Protein AF-A0A1G3MB76-F1 (afdb_monomer)

pLDDT: mean 76.78, std 13.48, range [39.0, 90.5]

Nearest PDB structures (foldseek):
  7wkw-assembly1_B  TM=3.894E-01  e=3.774E+00  Arabidopsis thaliana
  7y9u-assembly1_A  TM=4.213E-01  e=6.425E+00  Arabidopsis thaliana

Secondary structure (DSSP, 8-state):
-------EEE---SEEETTEEEEE--STT--EEEGGGEEEEEEEEEETTTEEEEEEEEEETT--

Solvent-accessible surface area (backbone atoms only — not comparable to full-atom values): 3956 Å² total; per-residue (Å²): 131,87,80,75,80,67,65,47,74,52,73,81,58,77,46,70,58,96,88,41,48,20,27,60,22,81,42,97,79,58,46,76,40,51,46,83,49,24,51,77,40,77,48,98,51,83,32,90,80,90,20,58,26,36,28,57,43,74,39,31,66,93,68,104

Radius of gyration: 13.9 Å; Cα contacts (8 Å, |Δi|>4): 106; chains: 1; bounding box: 25×41×32 Å

Foldseek 3Di:
DDDPQPAAEDEDAPDQDPNFGWHQQPAPVRDTGGLVQFDKDFDPDQDPPRHTYIYTHNHGPVRD

Structure (mmCIF, N/CA/C/O backbone):
data_AF-A0A1G3MB76-F1
#
_entry.id   AF-A0A1G3MB76-F1
#
loop_
_atom_site.group_PDB
_atom_site.id
_atom_site.type_symbol
_atom_site.label_atom_id
_atom_site.label_alt_id
_at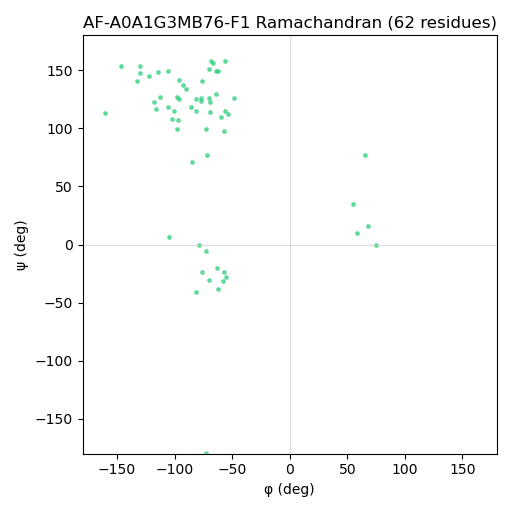om_site.label_comp_id
_atom_site.label_asym_id
_atom_site.label_entity_id
_atom_site.label_seq_id
_atom_site.pdbx_PDB_ins_code
_atom_site.Cartn_x
_atom_site.Cartn_y
_atom_site.Cartn_z
_atom_site.occupancy
_atom_site.B_iso_or_equiv
_atom_site.auth_seq_id
_atom_site.auth_comp_id
_atom_site.auth_asym_id
_atom_site.auth_atom_id
_atom_site.pdbx_PDB_model_num
ATOM 1 N N . MET A 1 1 ? 5.421 -26.130 -23.374 1.00 39.00 1 MET A N 1
ATOM 2 C CA . MET A 1 1 ? 4.989 -26.121 -21.962 1.00 39.00 1 MET A CA 1
ATOM 3 C C . MET A 1 1 ? 5.061 -24.667 -21.546 1.00 39.00 1 MET A C 1
ATOM 5 O O . MET A 1 1 ? 6.153 -24.132 -21.600 1.00 39.00 1 MET A O 1
ATOM 9 N N . ALA A 1 2 ? 3.925 -23.993 -21.355 1.00 46.19 2 ALA A N 1
ATOM 10 C CA . ALA A 1 2 ? 3.915 -22.545 -21.145 1.00 46.19 2 ALA A CA 1
ATOM 11 C C . ALA A 1 2 ? 4.525 -22.230 -19.775 1.00 46.19 2 ALA A C 1
ATOM 13 O O . ALA A 1 2 ? 3.995 -22.652 -18.747 1.00 46.19 2 ALA A O 1
ATOM 14 N N . GLU A 1 3 ? 5.674 -21.563 -19.793 1.00 52.03 3 GLU A N 1
ATOM 15 C CA . GLU A 1 3 ? 6.359 -21.033 -18.622 1.00 52.03 3 GLU A CA 1
ATOM 16 C C . GLU A 1 3 ? 5.410 -20.052 -17.934 1.00 52.03 3 GLU A C 1
ATOM 18 O O . GLU A 1 3 ? 5.049 -19.011 -18.473 1.00 52.03 3 GLU A O 1
ATOM 23 N N . GLN A 1 4 ? 4.909 -20.442 -16.768 1.00 56.00 4 GLN A N 1
ATOM 24 C CA . GLN A 1 4 ? 4.056 -19.591 -15.957 1.00 56.00 4 GLN A CA 1
ATOM 25 C C . GLN A 1 4 ? 4.978 -18.522 -15.357 1.00 56.00 4 GLN A C 1
ATOM 27 O O . GLN A 1 4 ? 5.715 -18.811 -14.419 1.00 56.00 4 GLN A O 1
ATOM 32 N N . GLU A 1 5 ? 5.013 -17.326 -15.948 1.00 56.22 5 GLU A N 1
ATOM 33 C CA . GLU A 1 5 ? 5.705 -16.152 -15.403 1.00 56.22 5 GLU A CA 1
ATOM 34 C C . GLU A 1 5 ? 5.143 -15.861 -14.001 1.00 56.22 5 GLU A C 1
ATOM 36 O O . GLU A 1 5 ? 4.057 -15.304 -13.839 1.00 56.22 5 GLU A O 1
ATOM 41 N N . ARG A 1 6 ? 5.839 -16.327 -12.958 1.00 59.28 6 ARG A N 1
ATOM 42 C CA . ARG A 1 6 ? 5.419 -16.162 -11.560 1.00 59.28 6 ARG A CA 1
ATOM 43 C C . ARG A 1 6 ? 5.887 -14.812 -11.036 1.00 59.28 6 ARG A C 1
ATOM 45 O O . ARG A 1 6 ? 6.796 -14.795 -10.219 1.00 59.28 6 ARG A O 1
ATOM 52 N N . ASP A 1 7 ? 5.297 -13.707 -11.487 1.00 61.59 7 ASP A N 1
ATOM 53 C CA . ASP A 1 7 ? 5.596 -12.384 -10.916 1.00 61.59 7 ASP A CA 1
ATOM 54 C C . ASP A 1 7 ? 5.534 -12.439 -9.377 1.00 61.59 7 ASP A C 1
ATOM 56 O O . ASP A 1 7 ? 4.574 -12.948 -8.787 1.00 61.59 7 ASP A O 1
ATOM 60 N N . THR A 1 8 ? 6.613 -12.003 -8.725 1.00 68.06 8 THR A N 1
ATOM 61 C CA . THR A 1 8 ? 6.710 -12.018 -7.266 1.00 68.06 8 THR A CA 1
ATOM 62 C C . THR A 1 8 ? 6.478 -10.606 -6.756 1.00 68.06 8 THR A C 1
ATOM 64 O O . THR A 1 8 ? 7.353 -9.743 -6.852 1.00 68.06 8 THR A O 1
ATOM 67 N N . VAL A 1 9 ? 5.312 -10.388 -6.146 1.00 67.62 9 VAL A N 1
ATOM 68 C CA . VAL A 1 9 ? 4.960 -9.104 -5.535 1.00 67.62 9 VAL A CA 1
ATOM 69 C C . VAL A 1 9 ? 5.494 -9.048 -4.103 1.00 67.62 9 VAL A C 1
ATOM 71 O O . VAL A 1 9 ? 5.096 -9.839 -3.247 1.00 67.62 9 VAL A O 1
ATOM 74 N N . ARG A 1 10 ? 6.386 -8.096 -3.815 1.00 70.38 10 ARG A N 1
ATOM 75 C CA . ARG A 1 10 ? 6.842 -7.790 -2.450 1.00 70.38 10 ARG A CA 1
ATOM 76 C C . ARG A 1 10 ? 6.103 -6.558 -1.959 1.00 70.38 10 ARG A C 1
ATOM 78 O O . ARG A 1 10 ? 6.296 -5.475 -2.502 1.00 70.38 10 ARG A O 1
ATOM 85 N N . ILE A 1 11 ? 5.279 -6.726 -0.930 1.00 73.88 11 ILE A N 1
ATOM 86 C CA . ILE A 1 11 ? 4.476 -5.635 -0.383 1.00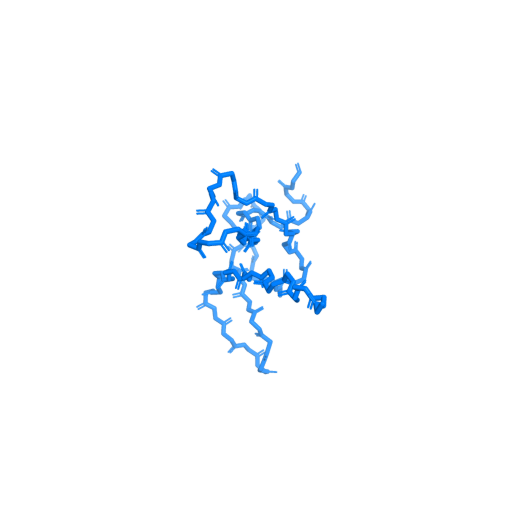 73.88 11 ILE A CA 1
ATOM 87 C C . ILE A 1 11 ? 4.959 -5.287 1.022 1.00 73.88 11 ILE A C 1
ATOM 89 O O . ILE A 1 11 ? 5.072 -6.168 1.872 1.00 73.88 11 ILE A O 1
ATOM 93 N N . HIS A 1 12 ? 5.255 -4.011 1.259 1.00 74.25 12 HIS A N 1
ATOM 94 C CA . HIS A 1 12 ? 5.665 -3.498 2.563 1.00 74.25 12 HIS A CA 1
ATOM 95 C C . HIS A 1 12 ? 4.458 -2.881 3.267 1.00 74.25 12 HIS A C 1
ATOM 97 O O . HIS A 1 12 ? 4.075 -1.746 2.989 1.00 74.25 12 HIS A O 1
ATOM 103 N N . ALA A 1 13 ? 3.857 -3.646 4.175 1.00 81.62 13 ALA A N 1
ATOM 104 C CA . ALA A 1 13 ? 2.817 -3.163 5.073 1.00 81.62 13 ALA A CA 1
ATOM 105 C C . ALA A 1 13 ? 3.425 -2.768 6.424 1.00 81.62 13 ALA A C 1
ATOM 107 O O . ALA A 1 13 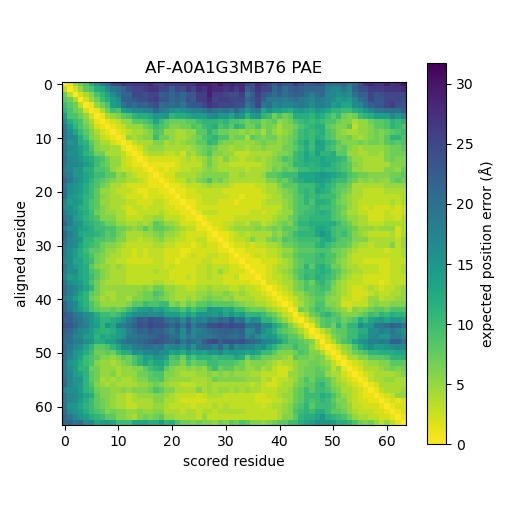? 4.307 -3.464 6.925 1.00 81.62 13 ALA A O 1
ATOM 108 N N . ASP A 1 14 ? 2.927 -1.681 7.009 1.00 84.38 14 ASP A N 1
ATOM 109 C CA . ASP A 1 14 ? 3.225 -1.316 8.398 1.00 84.38 14 ASP A CA 1
ATOM 110 C C . ASP A 1 14 ? 2.330 -2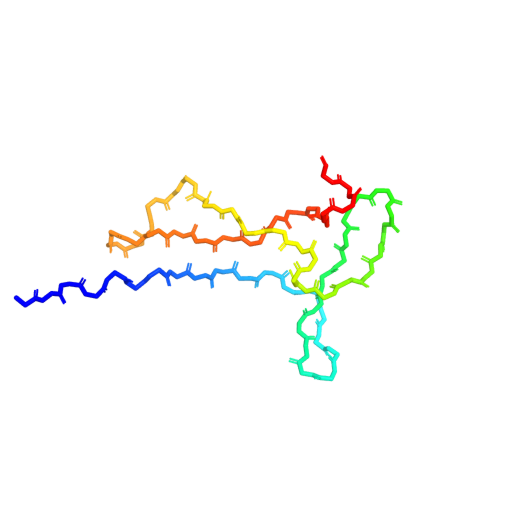.103 9.360 1.00 84.38 14 ASP A C 1
ATOM 112 O O . ASP A 1 14 ? 2.783 -2.564 10.403 1.00 84.38 14 ASP A O 1
ATOM 116 N N . GLU A 1 15 ? 1.051 -2.262 9.006 1.00 89.31 15 GLU A N 1
ATOM 117 C CA . GLU A 1 15 ? 0.046 -2.840 9.895 1.00 89.31 15 GLU A CA 1
ATOM 118 C C . GLU A 1 15 ? -0.997 -3.642 9.110 1.00 89.31 15 GLU A C 1
ATOM 120 O O . GLU A 1 15 ? -1.246 -3.377 7.935 1.00 89.31 15 GLU A O 1
ATOM 125 N N . ILE A 1 16 ? -1.626 -4.629 9.750 1.00 88.62 16 ILE A N 1
ATOM 126 C CA . ILE A 1 16 ? -2.761 -5.368 9.186 1.00 88.62 16 ILE A CA 1
ATOM 127 C C . ILE A 1 16 ? -3.979 -5.085 10.063 1.00 88.62 16 ILE A C 1
ATOM 129 O O . ILE A 1 16 ? -3.997 -5.458 11.233 1.00 88.62 16 ILE A O 1
ATOM 133 N N . ILE A 1 17 ? -4.996 -4.445 9.490 1.00 86.75 17 ILE A N 1
ATOM 134 C CA . ILE A 1 17 ? -6.241 -4.071 10.170 1.00 86.75 17 ILE A CA 1
ATOM 135 C C . ILE A 1 17 ? -7.377 -4.799 9.458 1.00 86.75 17 ILE A C 1
ATOM 137 O O . ILE A 1 17 ? -7.532 -4.647 8.249 1.00 86.75 17 ILE A O 1
ATOM 141 N N . ASP A 1 18 ? -8.142 -5.606 10.194 1.00 88.38 18 ASP A N 1
ATOM 142 C CA . ASP A 1 18 ? -9.267 -6.389 9.652 1.00 88.38 18 ASP A CA 1
ATOM 143 C C . ASP A 1 18 ? -8.870 -7.304 8.469 1.00 88.38 18 ASP A C 1
ATOM 145 O O . ASP A 1 18 ? -9.590 -7.473 7.492 1.00 88.38 18 ASP A O 1
ATOM 149 N N . GLY A 1 19 ? -7.652 -7.857 8.508 1.00 85.44 19 GLY A N 1
ATOM 150 C CA . GLY A 1 19 ? -7.110 -8.684 7.420 1.00 85.44 19 GLY A CA 1
ATOM 151 C C . GLY A 1 19 ? -6.663 -7.898 6.181 1.00 85.44 19 GLY A C 1
ATOM 152 O O . GLY A 1 19 ? -6.130 -8.487 5.242 1.00 85.44 19 GLY A O 1
ATOM 153 N N . VAL A 1 20 ? -6.811 -6.573 6.184 1.00 86.06 20 VAL A N 1
ATOM 154 C CA . VAL A 1 20 ? -6.323 -5.692 5.126 1.00 86.06 20 VAL A CA 1
ATOM 155 C C . VAL A 1 20 ? -4.972 -5.125 5.533 1.00 86.06 20 VAL A C 1
ATOM 157 O O . VAL A 1 20 ? -4.812 -4.514 6.591 1.00 86.06 20 VAL A O 1
ATOM 160 N N . ALA A 1 21 ? -3.977 -5.309 4.675 1.00 88.88 21 ALA A N 1
ATOM 161 C CA . ALA A 1 21 ? -2.656 -4.752 4.894 1.00 88.88 21 ALA A CA 1
ATOM 162 C C . ALA A 1 21 ? -2.647 -3.244 4.561 1.00 88.88 21 ALA A C 1
ATOM 164 O O . ALA A 1 21 ? -3.065 -2.800 3.487 1.00 88.88 21 ALA A O 1
ATOM 165 N N . HIS A 1 22 ? -2.198 -2.463 5.535 1.00 90.50 22 HIS A N 1
ATOM 166 C CA . HIS A 1 22 ? -2.130 -1.013 5.535 1.00 90.50 22 HIS A CA 1
ATOM 167 C C . HIS A 1 22 ? -0.677 -0.557 5.568 1.00 90.50 22 HIS A C 1
ATOM 169 O O . HIS A 1 22 ? 0.200 -1.187 6.162 1.00 90.50 22 HIS A O 1
ATOM 175 N N . LYS A 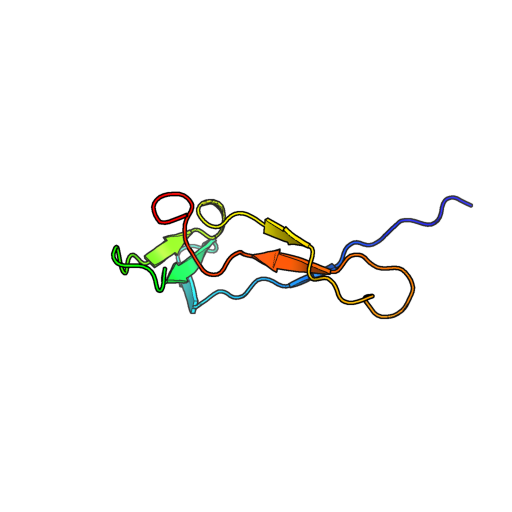1 23 ? -0.432 0.584 4.940 1.00 89.75 23 LYS A N 1
ATOM 176 C CA . LYS A 1 23 ? 0.874 1.223 4.898 1.00 89.75 23 LYS A CA 1
ATOM 177 C C . LYS A 1 23 ? 0.724 2.696 5.227 1.00 89.75 23 LYS A C 1
ATOM 179 O O . LYS A 1 23 ? -0.247 3.345 4.820 1.00 89.75 23 LYS A O 1
ATOM 184 N N . ARG A 1 24 ? 1.671 3.241 5.988 1.00 89.50 24 ARG A N 1
ATOM 185 C CA . ARG A 1 24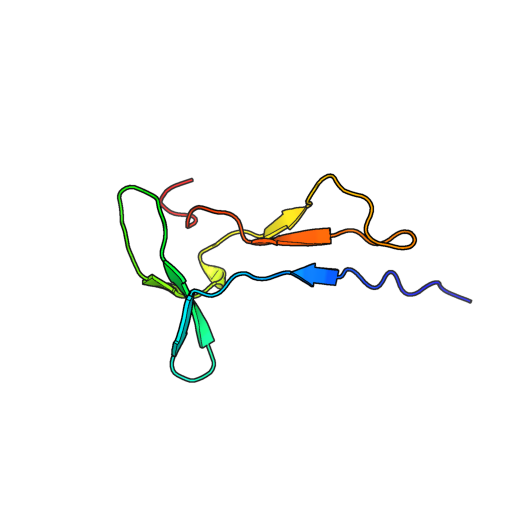 ? 1.705 4.673 6.271 1.00 89.50 24 ARG A CA 1
ATOM 186 C C . ARG A 1 24 ? 2.345 5.400 5.098 1.00 89.50 24 ARG A C 1
ATOM 188 O O . ARG A 1 24 ? 3.467 5.102 4.700 1.00 89.50 24 ARG A O 1
ATOM 195 N N . CYS A 1 25 ? 1.640 6.385 4.546 1.00 89.25 25 CYS A N 1
ATOM 196 C CA . CYS A 1 25 ? 2.226 7.242 3.526 1.00 89.25 25 CYS A CA 1
ATOM 197 C C . CYS A 1 25 ? 3.303 8.139 4.170 1.00 89.25 25 CYS A C 1
ATOM 199 O O . CYS A 1 25 ? 2.969 8.903 5.077 1.00 89.25 25 CYS A O 1
ATOM 201 N N . PRO A 1 26 ? 4.564 8.108 3.699 1.00 87.44 26 PRO A N 1
ATOM 202 C CA . PRO A 1 26 ? 5.626 9.000 4.158 1.00 87.44 26 PRO A CA 1
ATOM 203 C C . PRO A 1 26 ? 5.531 10.400 3.525 1.00 87.44 26 PRO A C 1
ATOM 205 O O . PRO A 1 26 ? 6.382 11.247 3.773 1.00 87.44 26 PRO A O 1
ATOM 208 N N . GLY A 1 27 ? 4.534 10.637 2.663 1.00 85.38 27 GLY A N 1
ATOM 209 C CA . GLY A 1 27 ? 4.233 11.954 2.109 1.00 85.38 27 GLY A CA 1
ATOM 210 C C . GLY A 1 27 ? 3.598 12.895 3.143 1.00 85.38 27 GLY A C 1
ATOM 211 O O . GLY A 1 27 ? 3.342 12.495 4.280 1.00 85.38 27 GLY A O 1
ATOM 212 N N . PRO A 1 28 ? 3.270 14.138 2.749 1.00 84.94 28 PRO A N 1
ATOM 213 C CA . PRO A 1 28 ? 2.754 15.159 3.665 1.00 84.94 28 PRO A CA 1
ATOM 214 C C . PRO A 1 28 ? 1.409 14.790 4.301 1.00 84.94 28 PRO A C 1
ATOM 216 O O . PRO A 1 28 ? 1.061 15.334 5.344 1.00 84.94 28 PRO A O 1
ATOM 219 N N . CYS A 1 29 ? 0.649 13.862 3.708 1.00 90.06 29 CYS A N 1
ATOM 220 C CA . CYS A 1 29 ? -0.607 13.414 4.297 1.00 90.06 29 CYS A CA 1
ATOM 221 C C . CYS A 1 29 ? -0.395 12.571 5.567 1.00 90.06 29 CYS A C 1
ATOM 223 O O . CYS A 1 29 ? -1.262 12.578 6.436 1.00 90.06 29 CYS A O 1
ATOM 225 N N . GLY A 1 30 ? 0.716 11.826 5.683 1.00 87.31 30 GLY A N 1
ATOM 226 C CA . GLY A 1 30 ? 1.026 10.987 6.849 1.00 87.31 30 GLY A CA 1
ATOM 227 C C . GLY A 1 30 ? -0.012 9.903 7.183 1.00 87.31 30 GLY A C 1
ATOM 228 O O . GLY A 1 30 ? 0.049 9.312 8.266 1.00 87.31 30 GLY A O 1
ATOM 229 N N . ARG A 1 31 ? -0.991 9.662 6.298 1.00 90.12 31 ARG A N 1
ATOM 230 C CA . ARG A 1 31 ? -2.159 8.810 6.565 1.00 90.12 31 ARG A CA 1
ATOM 231 C C . ARG A 1 31 ? -1.774 7.335 6.497 1.00 90.12 31 ARG A C 1
ATOM 233 O O . ARG A 1 31 ? -1.010 6.926 5.621 1.00 90.12 31 ARG A O 1
ATOM 240 N N . LEU A 1 32 ? -2.345 6.546 7.402 1.00 90.25 32 LEU A N 1
ATOM 241 C CA . LEU A 1 32 ? -2.362 5.091 7.299 1.00 90.25 32 LEU A CA 1
ATOM 242 C C . LEU A 1 32 ? -3.497 4.714 6.346 1.00 90.25 32 LEU A C 1
ATOM 244 O O . LEU A 1 32 ? -4.655 5.027 6.616 1.00 90.25 32 LEU A O 1
ATOM 248 N N . LEU A 1 33 ? -3.154 4.126 5.205 1.00 90.06 33 LEU A N 1
ATOM 249 C CA . LEU A 1 33 ? -4.109 3.789 4.154 1.00 90.06 33 LEU A CA 1
ATOM 250 C C . LEU A 1 33 ? -3.925 2.327 3.736 1.00 90.06 33 LEU A C 1
ATOM 252 O O . LEU A 1 33 ? -2.822 1.790 3.871 1.00 90.06 33 LEU A O 1
ATOM 256 N N . PRO A 1 34 ? -4.979 1.675 3.222 1.00 90.19 34 PRO A N 1
ATOM 25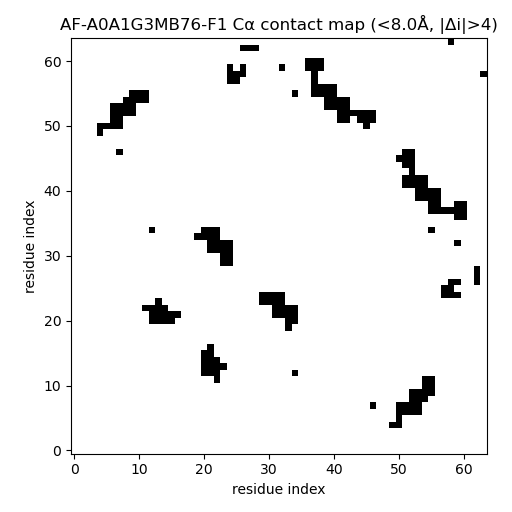7 C CA . PRO A 1 34 ? -4.844 0.336 2.678 1.00 90.19 34 PRO A CA 1
ATOM 258 C C . PRO A 1 34 ? -3.896 0.343 1.479 1.00 90.19 34 PRO A C 1
ATOM 260 O O . PRO A 1 34 ? -3.821 1.327 0.737 1.00 90.19 34 PRO A O 1
ATOM 263 N N . LEU A 1 35 ? -3.189 -0.768 1.268 1.00 86.12 35 LEU A N 1
ATOM 264 C CA . LEU A 1 35 ? -2.191 -0.892 0.202 1.00 86.12 35 LEU A CA 1
ATOM 265 C C . LEU A 1 35 ? -2.737 -0.628 -1.204 1.00 86.12 35 LEU A C 1
ATOM 267 O O . LEU A 1 35 ? -1.971 -0.204 -2.060 1.00 86.12 35 LEU A O 1
ATOM 271 N N . ASP A 1 36 ? -4.041 -0.787 -1.443 1.00 87.06 36 ASP A N 1
ATOM 272 C CA . ASP A 1 36 ? -4.662 -0.425 -2.725 1.00 87.06 36 ASP A CA 1
ATOM 273 C C . ASP A 1 36 ? -4.451 1.063 -3.077 1.00 87.06 36 ASP A C 1
ATOM 275 O O . ASP A 1 36 ? -4.245 1.429 -4.238 1.00 87.06 36 ASP A O 1
ATOM 279 N N . HIS A 1 37 ? -4.367 1.932 -2.064 1.00 88.31 37 HIS A N 1
ATOM 280 C CA . HIS A 1 37 ? -4.059 3.352 -2.246 1.00 88.31 37 HIS A CA 1
ATOM 281 C C . HIS A 1 37 ? -2.596 3.610 -2.611 1.00 88.31 37 HIS A C 1
ATOM 283 O O . HIS A 1 37 ? -2.247 4.749 -2.917 1.00 88.31 37 HIS A O 1
ATOM 289 N N . PHE A 1 38 ? -1.738 2.594 -2.614 1.00 88.38 38 PHE A N 1
ATOM 290 C CA . PHE A 1 38 ? -0.357 2.666 -3.063 1.00 88.38 38 PHE A CA 1
ATOM 291 C C . PHE A 1 38 ? -0.282 1.959 -4.415 1.00 88.38 38 PHE A C 1
ATOM 293 O O . PHE A 1 38 ? -0.617 0.789 -4.552 1.00 88.38 38 PHE A O 1
ATOM 300 N N . GLY A 1 39 ? 0.101 2.680 -5.472 1.00 83.75 39 GLY A N 1
ATOM 301 C CA . GLY A 1 39 ? 0.253 2.019 -6.774 1.00 83.75 39 GLY A CA 1
ATOM 302 C C . GLY A 1 39 ? 1.409 1.016 -6.741 1.00 83.75 39 GLY A C 1
ATOM 303 O O . GLY A 1 39 ? 2.335 1.174 -5.951 1.00 83.75 39 GLY A O 1
ATOM 304 N N . ILE A 1 40 ? 1.379 0.018 -7.614 1.00 83.00 40 ILE A N 1
ATOM 305 C CA . ILE A 1 40 ? 2.450 -0.972 -7.742 1.00 83.00 40 ILE A CA 1
ATOM 306 C C . ILE A 1 40 ? 3.437 -0.490 -8.811 1.00 83.00 40 ILE A C 1
ATOM 308 O O . ILE A 1 40 ? 3.031 0.004 -9.863 1.00 83.00 40 ILE A O 1
ATOM 312 N N . ARG A 1 41 ? 4.739 -0.617 -8.550 1.00 78.56 41 ARG A N 1
ATOM 313 C CA . ARG A 1 41 ? 5.811 -0.334 -9.509 1.00 78.56 41 ARG A CA 1
ATOM 314 C C . ARG A 1 41 ? 6.692 -1.562 -9.707 1.00 78.56 41 ARG A C 1
ATOM 316 O O . ARG A 1 41 ? 6.978 -2.284 -8.755 1.00 78.56 41 ARG A O 1
ATOM 323 N N . ARG A 1 42 ? 7.184 -1.756 -10.929 1.00 76.19 42 ARG A N 1
ATOM 324 C CA . ARG A 1 42 ? 8.251 -2.725 -11.198 1.00 76.19 42 ARG A CA 1
ATOM 325 C C . ARG A 1 42 ? 9.550 -2.207 -10.598 1.00 76.19 42 ARG A C 1
ATOM 327 O O . ARG A 1 42 ? 9.956 -1.072 -10.855 1.00 76.19 42 ARG A O 1
ATOM 334 N N . MET A 1 43 ? 10.185 -3.020 -9.771 1.00 68.94 43 MET A N 1
ATOM 335 C CA . MET A 1 43 ? 11.547 -2.786 -9.335 1.00 68.94 43 MET A CA 1
ATOM 336 C C . MET A 1 43 ? 12.459 -3.199 -10.490 1.00 68.94 43 MET A C 1
ATOM 338 O O . MET A 1 43 ? 12.380 -4.326 -10.971 1.00 68.94 43 MET A O 1
ATOM 342 N N . ALA A 1 44 ? 13.306 -2.282 -10.959 1.00 59.44 44 ALA A N 1
ATOM 343 C CA . ALA A 1 44 ? 14.333 -2.587 -11.950 1.00 59.44 44 ALA A CA 1
ATOM 344 C C . ALA A 1 44 ? 15.431 -3.425 -11.277 1.00 59.44 44 ALA A C 1
ATOM 346 O O . ALA A 1 44 ? 16.474 -2.927 -10.868 1.00 59.44 44 ALA A O 1
ATOM 347 N N . GLY A 1 45 ? 15.136 -4.699 -11.076 1.00 59.12 45 GLY A N 1
ATOM 348 C CA . GLY A 1 45 ? 16.015 -5.690 -10.492 1.00 59.12 45 GLY A CA 1
ATOM 349 C C . GLY A 1 45 ? 15.459 -7.033 -10.905 1.00 59.12 45 GLY A C 1
ATOM 350 O O . GLY A 1 45 ? 14.337 -7.364 -10.539 1.00 59.12 45 GLY A O 1
ATOM 351 N N . GLN A 1 46 ? 16.211 -7.753 -11.731 1.00 54.03 46 GLN A N 1
ATOM 352 C CA . GLN A 1 46 ? 15.871 -9.103 -12.158 1.00 54.03 46 GLN A CA 1
ATOM 353 C C . GLN A 1 46 ? 15.630 -9.929 -10.889 1.00 54.03 46 GLN A C 1
ATOM 355 O O . GLN A 1 46 ? 16.558 -10.133 -10.101 1.00 54.03 46 GLN A O 1
ATOM 360 N N . GLY A 1 47 ? 14.384 -10.343 -10.647 1.00 58.44 47 GLY A N 1
ATOM 361 C CA . GLY A 1 47 ? 14.114 -11.348 -9.631 1.00 58.44 47 GLY A CA 1
ATOM 362 C C . GLY A 1 47 ? 14.931 -12.607 -9.935 1.00 58.44 47 GLY A C 1
ATOM 363 O O . GLY A 1 47 ? 15.366 -12.801 -11.078 1.00 58.44 47 GLY A O 1
ATOM 364 N N . PRO A 1 48 ? 15.195 -13.463 -8.937 1.00 56.25 48 PRO A N 1
ATOM 365 C CA . PRO A 1 48 ? 15.907 -14.708 -9.186 1.00 56.25 48 PRO A CA 1
ATOM 366 C C . PRO A 1 48 ? 15.148 -15.519 -10.252 1.00 56.25 48 PRO A C 1
ATOM 368 O O . PRO A 1 48 ? 14.026 -15.942 -10.014 1.00 56.25 48 PRO A O 1
ATOM 371 N N . ALA A 1 49 ? 15.777 -15.716 -11.416 1.00 58.41 49 ALA A N 1
ATOM 372 C CA . ALA A 1 49 ? 15.247 -16.430 -12.585 1.00 58.41 49 ALA A CA 1
ATOM 373 C C . ALA A 1 49 ? 14.023 -15.782 -13.277 1.00 58.41 49 ALA A C 1
ATOM 375 O O . ALA A 1 49 ? 12.896 -16.259 -13.164 1.00 58.41 49 ALA A O 1
ATOM 376 N N . GLY A 1 50 ? 14.257 -14.724 -14.065 1.00 58.38 50 GLY A N 1
ATOM 377 C CA . GLY A 1 50 ? 13.298 -14.253 -15.083 1.00 58.38 50 GLY A CA 1
ATOM 378 C C . GLY A 1 50 ? 12.002 -13.656 -14.535 1.00 58.38 50 GLY A C 1
ATOM 379 O O . GLY A 1 50 ? 11.026 -13.528 -15.264 1.00 58.38 50 GLY A O 1
ATOM 380 N N . THR A 1 51 ? 11.980 -13.312 -13.251 1.00 62.47 51 THR A N 1
ATOM 381 C CA . THR A 1 51 ? 10.787 -12.806 -12.581 1.00 62.47 51 THR A CA 1
ATOM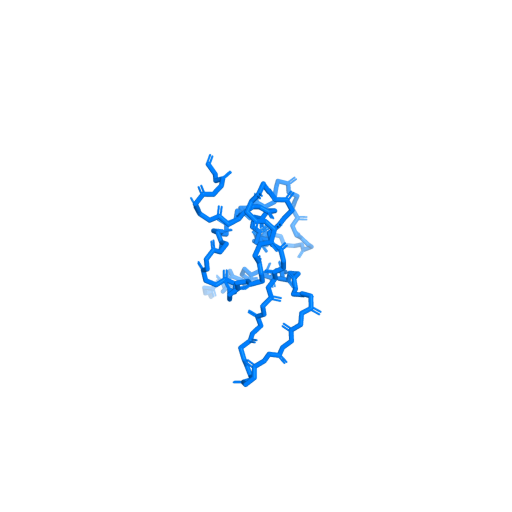 382 C C . THR A 1 51 ? 10.805 -11.286 -12.515 1.00 62.47 51 THR A C 1
ATOM 384 O O . THR A 1 51 ? 11.769 -10.699 -12.011 1.00 62.47 51 THR A O 1
ATOM 387 N N . ASP A 1 52 ? 9.734 -10.644 -12.978 1.00 65.56 52 ASP A N 1
ATOM 388 C CA . ASP A 1 52 ? 9.453 -9.255 -12.629 1.00 65.56 52 ASP A CA 1
ATOM 389 C C . ASP A 1 52 ? 9.205 -9.170 -11.108 1.00 65.56 52 ASP A C 1
ATOM 391 O O . ASP A 1 52 ? 8.466 -9.964 -10.518 1.00 65.56 52 ASP A O 1
ATOM 395 N N . LEU A 1 53 ? 9.898 -8.237 -10.451 1.00 70.19 53 LEU A N 1
ATOM 396 C CA . LEU A 1 53 ? 9.688 -7.913 -9.042 1.00 70.19 53 LEU A CA 1
ATOM 397 C C . LEU A 1 53 ? 8.780 -6.690 -8.967 1.00 70.19 53 LEU A C 1
ATOM 399 O O . LEU A 1 53 ? 9.207 -5.567 -9.247 1.00 70.19 53 LEU A O 1
ATOM 403 N N . LEU A 1 54 ? 7.530 -6.891 -8.566 1.00 75.56 54 LEU A N 1
ATOM 404 C CA . LEU A 1 54 ? 6.596 -5.805 -8.288 1.00 75.56 54 LEU A CA 1
ATOM 405 C C . LEU A 1 54 ? 6.702 -5.386 -6.817 1.00 75.56 54 LEU A C 1
ATOM 407 O O . LEU A 1 54 ? 6.717 -6.220 -5.916 1.00 75.56 54 LEU A O 1
ATOM 411 N N . THR A 1 55 ? 6.764 -4.081 -6.561 1.00 78.50 55 THR A N 1
ATOM 412 C CA . THR A 1 55 ? 6.738 -3.504 -5.210 1.00 78.50 55 THR A CA 1
ATOM 413 C C . THR A 1 55 ? 5.714 -2.390 -5.133 1.00 78.50 55 THR A C 1
ATOM 415 O O . THR A 1 55 ? 5.504 -1.658 -6.100 1.00 78.50 55 THR A O 1
ATOM 418 N N . ASP A 1 56 ? 5.088 -2.214 -3.978 1.00 82.44 56 ASP A N 1
ATOM 419 C CA . ASP A 1 56 ? 4.250 -1.046 -3.737 1.00 82.44 56 ASP A CA 1
ATOM 420 C C . ASP A 1 56 ? 5.082 0.251 -3.756 1.00 82.44 56 ASP A C 1
ATOM 422 O O . ASP A 1 56 ? 6.282 0.277 -3.457 1.00 82.44 56 ASP A O 1
ATOM 426 N N . GLN A 1 57 ? 4.449 1.346 -4.168 1.00 82.94 57 GLN A N 1
ATOM 427 C CA . GLN A 1 57 ? 5.055 2.670 -4.163 1.00 82.94 57 GLN A CA 1
ATOM 428 C C . GLN A 1 57 ? 5.226 3.186 -2.735 1.00 82.94 57 GLN A C 1
ATOM 430 O O . GLN A 1 57 ? 4.446 2.897 -1.829 1.00 82.94 57 GLN A O 1
ATOM 435 N N . SER A 1 58 ? 6.243 4.024 -2.539 1.00 83.56 58 SER A N 1
ATOM 436 C CA . SER A 1 58 ? 6.476 4.678 -1.253 1.00 83.56 58 SER A CA 1
ATOM 437 C C . SER A 1 58 ? 5.320 5.595 -0.857 1.00 83.56 58 SER A C 1
ATOM 439 O O . SER A 1 58 ? 4.957 5.601 0.309 1.00 83.56 58 SER A O 1
ATOM 441 N N . TRP A 1 59 ? 4.712 6.312 -1.806 1.00 86.88 59 TRP A N 1
ATOM 442 C CA . TRP A 1 59 ? 3.637 7.276 -1.548 1.00 86.88 59 TRP A CA 1
ATOM 443 C C . TRP A 1 59 ? 2.263 6.755 -1.969 1.00 86.88 59 TRP A C 1
ATOM 445 O O . TRP A 1 59 ? 2.140 5.992 -2.933 1.00 86.88 59 TRP A O 1
ATOM 455 N N . CYS A 1 60 ? 1.223 7.198 -1.257 1.00 89.19 60 CYS A N 1
ATOM 456 C CA . CYS A 1 60 ? -0.155 6.961 -1.669 1.00 89.19 60 CYS A CA 1
ATOM 457 C C . CYS A 1 60 ? -0.481 7.756 -2.944 1.00 89.19 60 CYS A C 1
ATOM 459 O O . CYS A 1 60 ? 0.159 8.764 -3.242 1.00 89.19 60 CYS A O 1
ATOM 461 N N . ARG A 1 61 ? -1.504 7.320 -3.686 1.00 87.81 61 ARG A N 1
ATOM 462 C CA . ARG A 1 61 ? -1.941 7.923 -4.958 1.00 87.81 61 ARG A CA 1
ATOM 463 C C . ARG A 1 61 ? -2.256 9.419 -4.854 1.00 87.81 61 ARG A C 1
ATOM 465 O O . ARG A 1 61 ? -2.094 10.112 -5.844 1.00 87.81 61 ARG A O 1
ATOM 472 N N . GLU A 1 62 ? -2.675 9.907 -3.685 1.00 86.19 62 GLU A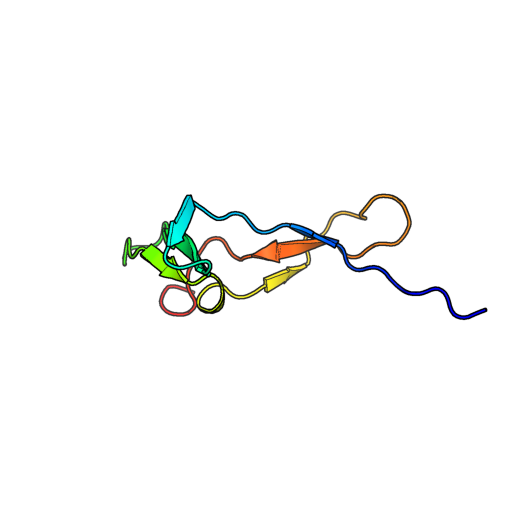 N 1
ATOM 473 C CA . GLU A 1 62 ? -2.954 11.336 -3.458 1.00 86.19 62 GLU A CA 1
ATOM 474 C C . GLU A 1 62 ? -1.686 12.190 -3.292 1.00 86.19 62 GLU A C 1
ATOM 476 O O . GLU A 1 62 ? -1.731 13.398 -3.490 1.00 86.19 62 GLU A O 1
ATOM 481 N N . CYS A 1 63 ? -0.562 11.585 -2.896 1.00 84.56 63 CYS A N 1
ATOM 482 C CA . CYS A 1 63 ? 0.720 12.272 -2.703 1.00 84.56 63 CYS A CA 1
ATOM 483 C C . CYS A 1 63 ? 1.729 11.995 -3.826 1.00 84.56 63 CYS A C 1
ATOM 485 O O . CYS A 1 63 ? 2.895 12.364 -3.688 1.00 84.56 63 CYS A O 1
ATOM 487 N N . ARG A 1 64 ? 1.303 11.299 -4.881 1.00 74.69 64 ARG A N 1
ATOM 488 C CA . ARG A 1 64 ? 2.090 11.061 -6.090 1.00 74.69 64 ARG A CA 1
ATOM 489 C C . ARG A 1 64 ? 1.971 12.250 -7.034 1.00 74.69 64 ARG A C 1
ATOM 491 O O . ARG A 1 64 ? 3.007 12.575 -7.650 1.00 74.69 64 ARG A O 1
#

Sequence (64 aa):
MAEQERDTVRIHADEIIDGVAHKRCPGPCGRLLPLDHFGIRRMAGQGPAGTDLLTDQSWCRECR

Mean predicted aligned error: 8.48 Å